Protein AF-A0A960L436-F1 (afdb_monomer)

Radius of gyration: 13.58 Å; Cα contacts (8 Å, |Δi|>4): 26; chains: 1; bounding box: 30×18×36 Å

Mean predicted aligned error: 2.22 Å

Nearest PDB structures (foldseek):
  5t7z-assembly1_A  TM=4.429E-01  e=2.262E+00  Sorangium cellulosum
  7o05-assembly2_B  TM=3.353E-01  e=4.602E+00  Severe acute respiratory syndrome coronavirus 2
  8fbp-assembly1_A  TM=3.692E-01  e=5.694E+00  Pseudomonas aeruginosa PAO1

Structure (mmCIF, N/CA/C/O backbone):
data_AF-A0A960L436-F1
#
_entry.id   AF-A0A960L436-F1
#
loop_
_atom_site.group_PDB
_atom_site.id
_atom_site.type_symbol
_atom_site.label_atom_id
_atom_site.label_alt_id
_atom_site.label_comp_id
_atom_site.label_asym_id
_atom_site.label_entity_id
_atom_site.label_seq_id
_atom_site.pdbx_PDB_in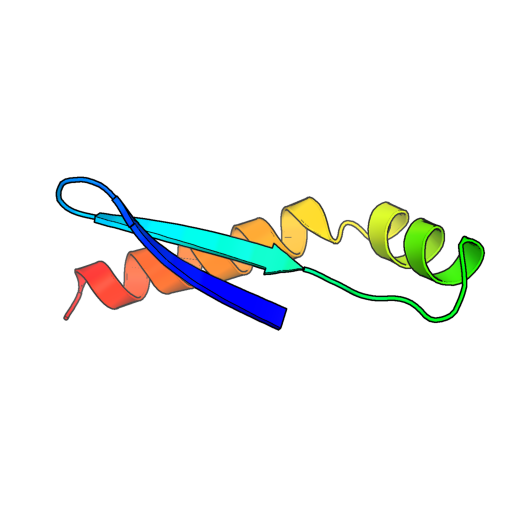s_code
_atom_site.Cartn_x
_atom_site.Cartn_y
_atom_site.Cartn_z
_atom_site.occupancy
_atom_site.B_iso_or_equiv
_atom_site.auth_seq_id
_atom_site.auth_comp_id
_atom_site.auth_asym_id
_atom_site.auth_atom_id
_atom_site.pdbx_PDB_model_num
ATOM 1 N N . PHE A 1 1 ? 2.919 7.864 1.393 1.00 92.56 1 PHE A N 1
ATOM 2 C CA . PHE A 1 1 ? 2.084 8.751 2.229 1.00 92.56 1 PHE A CA 1
ATOM 3 C C . PHE A 1 1 ? 0.835 8.014 2.657 1.00 92.56 1 PHE A C 1
ATOM 5 O O . PHE A 1 1 ? 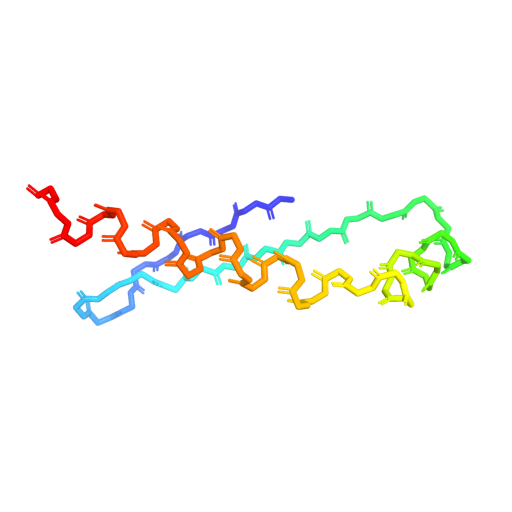0.334 7.220 1.868 1.00 92.56 1 PHE A O 1
ATOM 12 N N . LEU A 1 2 ? 0.361 8.268 3.876 1.00 96.88 2 LEU A N 1
ATOM 13 C CA . LEU A 1 2 ? -0.896 7.732 4.390 1.00 96.88 2 LEU A CA 1
ATOM 14 C C . LEU A 1 2 ? -1.857 8.882 4.660 1.00 96.88 2 LEU A C 1
ATOM 16 O O . LEU A 1 2 ? -1.469 9.868 5.286 1.00 96.88 2 LEU A O 1
ATOM 20 N N . LEU A 1 3 ? -3.089 8.741 4.189 1.00 98.12 3 LEU A N 1
ATOM 21 C CA . LEU A 1 3 ? -4.195 9.631 4.516 1.00 98.12 3 LEU A CA 1
ATOM 22 C C . LEU A 1 3 ? -5.255 8.812 5.244 1.00 98.12 3 LEU A C 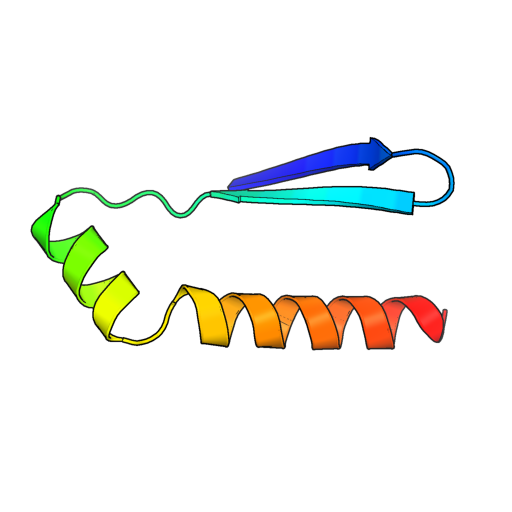1
ATOM 24 O O . LEU A 1 3 ? -5.628 7.729 4.784 1.00 98.12 3 LEU A O 1
ATOM 28 N N . LEU A 1 4 ? -5.710 9.338 6.376 1.00 97.88 4 LEU A N 1
ATOM 29 C CA . LEU A 1 4 ? -6.770 8.762 7.189 1.00 97.88 4 LEU A CA 1
ATOM 30 C C . LEU A 1 4 ? -7.884 9.793 7.297 1.00 97.88 4 LEU A C 1
ATOM 32 O O . LEU A 1 4 ? -7.632 10.938 7.673 1.00 97.88 4 LEU A O 1
ATOM 36 N N . GLU A 1 5 ? -9.105 9.386 6.981 1.00 98.25 5 GLU A N 1
ATOM 37 C CA . GLU A 1 5 ? -10.284 10.241 7.094 1.00 98.25 5 GLU A CA 1
ATOM 38 C C . GLU A 1 5 ? -11.433 9.482 7.779 1.00 98.25 5 GLU A C 1
ATOM 40 O O . GLU A 1 5 ? -11.562 8.265 7.588 1.00 98.25 5 GLU A O 1
ATOM 45 N N . PRO A 1 6 ? -12.270 10.165 8.584 1.00 98.25 6 PRO A N 1
ATOM 46 C CA . PRO A 1 6 ? -13.467 9.553 9.149 1.00 98.25 6 PRO A CA 1
ATOM 47 C C . PRO A 1 6 ? -14.369 8.986 8.048 1.00 98.25 6 PRO A C 1
ATOM 49 O O . PRO A 1 6 ? -14.631 9.650 7.045 1.00 98.25 6 PRO A O 1
ATOM 52 N N . HIS A 1 7 ? -14.874 7.769 8.241 1.00 97.75 7 HIS A N 1
ATOM 53 C CA . HIS A 1 7 ? -15.767 7.120 7.289 1.00 97.75 7 HIS A CA 1
ATOM 54 C C . HIS A 1 7 ? -16.826 6.279 8.010 1.00 97.75 7 HIS A C 1
ATOM 56 O O . HIS A 1 7 ? -16.635 5.094 8.283 1.00 97.75 7 HIS A O 1
ATOM 62 N N . GLY A 1 8 ? -17.960 6.907 8.338 1.00 96.94 8 GLY A N 1
ATOM 63 C CA . GLY A 1 8 ? -19.024 6.265 9.112 1.00 96.94 8 GLY A CA 1
ATOM 64 C C . GLY A 1 8 ? -18.517 5.820 10.485 1.00 96.94 8 GLY A C 1
ATOM 65 O O . GLY A 1 8 ? -17.958 6.621 11.228 1.00 96.94 8 GLY A O 1
ATOM 66 N N . SER A 1 9 ? -18.690 4.537 10.808 1.00 95.25 9 SER A N 1
ATOM 67 C CA . SER A 1 9 ? -18.153 3.923 12.030 1.00 95.25 9 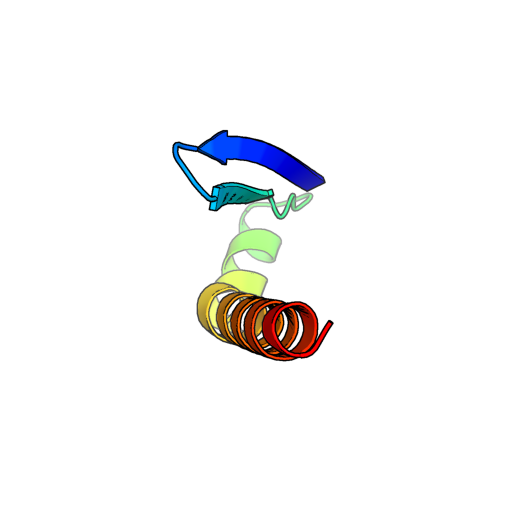SER A CA 1
ATOM 68 C C . SER A 1 9 ? -16.690 3.472 11.911 1.00 95.25 9 SER A C 1
ATOM 70 O O . SER A 1 9 ? -16.196 2.785 12.800 1.00 95.25 9 SER A O 1
ATOM 72 N N . GLY A 1 10 ? -16.014 3.784 10.804 1.00 95.25 10 GLY A N 1
ATOM 73 C CA . GLY A 1 10 ? -14.639 3.376 10.536 1.00 95.25 10 GLY A CA 1
ATOM 74 C C . GLY A 1 10 ? -13.772 4.511 9.997 1.00 95.25 10 GLY A C 1
ATOM 75 O O . GLY A 1 10 ? -14.116 5.692 10.071 1.00 95.25 10 GLY A O 1
ATOM 76 N N . THR A 1 11 ? -12.635 4.123 9.426 1.00 97.38 11 THR A N 1
ATOM 77 C CA . THR A 1 11 ? -11.636 5.031 8.860 1.00 97.38 11 THR A CA 1
ATOM 78 C C . THR A 1 11 ? -11.387 4.637 7.417 1.00 97.38 11 THR A C 1
ATOM 80 O O . THR A 1 11 ? -11.076 3.480 7.135 1.00 97.38 11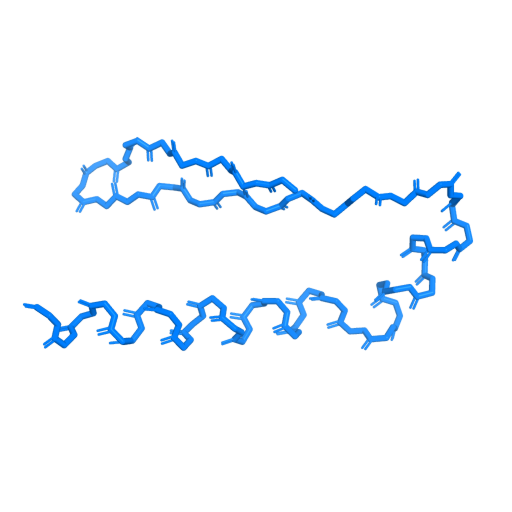 THR A O 1
ATOM 83 N N . LYS A 1 12 ? -11.476 5.595 6.496 1.00 97.94 12 LYS A N 1
ATOM 84 C CA . LYS A 1 12 ? -10.997 5.379 5.133 1.00 97.94 12 LYS A CA 1
ATOM 85 C C . LYS A 1 12 ? -9.488 5.599 5.117 1.00 97.94 12 LYS A C 1
ATOM 87 O O . LYS A 1 12 ? -8.989 6.664 5.476 1.00 97.94 12 LYS A O 1
ATOM 92 N N . TYR A 1 13 ? -8.779 4.550 4.725 1.00 98.00 13 TYR A N 1
ATOM 93 C CA . TYR A 1 13 ? -7.328 4.495 4.643 1.00 98.00 13 TYR A CA 1
ATOM 94 C C . TYR A 1 13 ? -6.900 4.611 3.179 1.00 98.00 13 TYR A C 1
ATOM 96 O O . TYR A 1 13 ? -7.336 3.822 2.344 1.00 98.00 13 TYR A O 1
ATOM 104 N N . THR A 1 14 ? -6.039 5.580 2.864 1.00 98.00 14 THR A N 1
ATOM 105 C CA . THR A 1 14 ? -5.426 5.713 1.533 1.00 98.00 14 THR A CA 1
ATOM 106 C C . THR A 1 14 ? -3.908 5.664 1.656 1.00 98.00 14 THR A C 1
ATOM 108 O O . THR A 1 14 ? -3.308 6.527 2.301 1.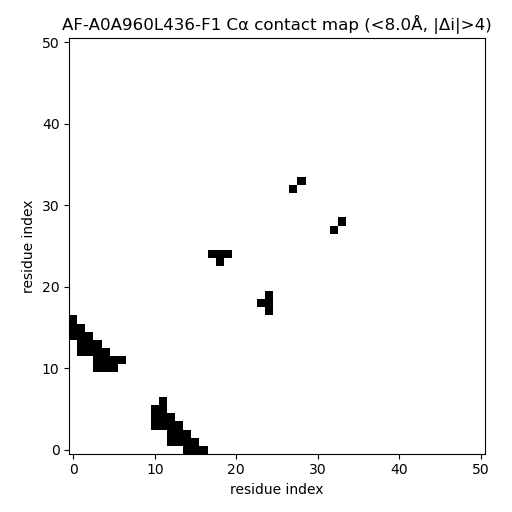00 98.00 14 THR A O 1
ATOM 111 N N . ALA A 1 15 ? -3.281 4.687 1.000 1.00 97.31 15 ALA A N 1
ATOM 112 C CA . ALA A 1 15 ? -1.832 4.596 0.864 1.00 97.31 15 ALA A CA 1
ATOM 113 C C . ALA A 1 15 ? -1.383 5.036 -0.532 1.00 97.31 15 ALA A C 1
ATOM 115 O O . ALA A 1 15 ? -1.879 4.550 -1.543 1.00 97.31 15 ALA A O 1
ATOM 116 N N . ILE A 1 16 ? -0.419 5.956 -0.579 1.00 97.06 16 ILE A N 1
ATOM 117 C CA . ILE A 1 16 ? 0.156 6.493 -1.816 1.00 97.06 16 ILE A CA 1
ATOM 118 C C . ILE A 1 16 ? 1.646 6.152 -1.841 1.00 97.06 16 ILE A C 1
ATOM 120 O O . ILE A 1 16 ? 2.419 6.696 -1.041 1.00 97.06 16 ILE A O 1
ATOM 124 N N . ALA A 1 17 ? 2.050 5.282 -2.764 1.00 96.81 17 ALA A N 1
ATOM 125 C CA . ALA A 1 17 ? 3.452 5.038 -3.087 1.00 96.81 17 ALA A CA 1
ATOM 126 C C . ALA A 1 17 ? 3.891 5.994 -4.206 1.00 96.81 17 ALA A C 1
ATOM 128 O O . ALA A 1 17 ? 3.257 6.045 -5.257 1.00 96.81 17 ALA A O 1
ATOM 129 N N . ILE A 1 18 ? 4.951 6.769 -3.963 1.00 97.06 18 ILE A N 1
ATOM 130 C CA . ILE A 1 18 ? 5.513 7.711 -4.940 1.00 97.06 18 ILE A CA 1
ATOM 131 C C . ILE A 1 18 ? 6.861 7.181 -5.407 1.00 97.06 18 ILE A C 1
ATOM 133 O O . ILE A 1 18 ? 7.710 6.829 -4.588 1.00 97.06 18 ILE A O 1
ATOM 137 N N . HIS A 1 19 ? 7.060 7.173 -6.723 1.00 98.06 19 HIS A N 1
ATOM 138 C CA . HIS A 1 19 ? 8.282 6.704 -7.365 1.00 98.06 19 HIS A CA 1
ATOM 139 C C . HIS A 1 19 ? 8.932 7.826 -8.177 1.00 98.06 19 HIS A C 1
ATOM 141 O O . HIS A 1 19 ? 8.223 8.667 -8.729 1.00 98.06 19 HIS A O 1
ATOM 147 N N . PRO A 1 20 ? 10.271 7.833 -8.291 1.00 98.06 20 PRO A N 1
ATOM 148 C CA . PRO A 1 20 ? 10.993 8.848 -9.059 1.00 98.06 20 PRO A CA 1
ATOM 149 C C . PRO A 1 20 ? 10.855 8.672 -10.579 1.00 98.06 20 PRO A C 1
ATOM 151 O O . PRO A 1 20 ? 11.090 9.618 -11.323 1.00 98.06 20 PRO A O 1
ATOM 154 N N . THR A 1 21 ? 10.502 7.471 -11.053 1.00 98.62 21 THR A N 1
ATOM 155 C CA . THR A 1 21 ? 10.348 7.159 -12.480 1.00 98.62 21 THR A CA 1
ATOM 156 C C . THR A 1 21 ? 9.174 6.215 -12.717 1.00 98.62 21 THR A C 1
ATOM 158 O O . THR A 1 21 ? 8.802 5.421 -11.848 1.00 98.62 21 THR A O 1
ATOM 161 N N . GLU A 1 22 ? 8.625 6.252 -13.931 1.00 98.62 22 GLU A N 1
ATOM 162 C CA . GLU A 1 22 ? 7.580 5.323 -14.367 1.00 98.62 22 GLU A CA 1
ATOM 163 C C . GLU A 1 22 ? 8.065 3.865 -14.354 1.00 98.62 22 GLU A C 1
ATOM 165 O O . GLU A 1 22 ? 7.342 2.979 -13.896 1.00 98.62 22 GLU A O 1
ATOM 170 N N . ALA A 1 23 ? 9.309 3.620 -14.782 1.00 98.62 23 ALA A N 1
ATOM 171 C CA . ALA A 1 23 ? 9.914 2.289 -14.765 1.00 98.62 23 ALA A CA 1
ATOM 172 C C . ALA A 1 23 ? 10.004 1.721 -13.340 1.00 98.62 23 ALA A C 1
ATOM 174 O O . ALA A 1 23 ? 9.624 0.575 -13.114 1.00 98.62 23 ALA A O 1
ATOM 175 N N . GLY A 1 24 ? 10.422 2.537 -12.364 1.00 98.56 24 GLY A N 1
ATOM 176 C CA . GLY A 1 24 ? 10.466 2.132 -10.957 1.00 98.56 24 GLY A CA 1
ATOM 177 C C . GLY A 1 24 ? 9.075 1.868 -10.376 1.00 98.56 24 GLY A C 1
ATOM 178 O O . GLY A 1 24 ? 8.887 0.886 -9.659 1.00 98.56 24 GLY A O 1
ATOM 179 N N . ARG A 1 25 ? 8.079 2.693 -10.734 1.00 98.38 25 ARG A N 1
ATOM 180 C CA . ARG A 1 25 ? 6.672 2.458 -10.365 1.00 98.38 25 ARG A CA 1
ATOM 181 C C . ARG A 1 25 ? 6.170 1.121 -10.910 1.00 98.38 25 ARG A C 1
ATOM 183 O O . ARG A 1 25 ? 5.554 0.358 -10.173 1.00 98.38 25 ARG A O 1
ATOM 190 N N . LYS A 1 26 ? 6.448 0.835 -12.186 1.00 98.62 26 LYS A N 1
ATOM 191 C CA . LYS A 1 26 ? 6.024 -0.399 -12.858 1.00 98.62 26 LYS A CA 1
ATOM 192 C C . LYS A 1 26 ? 6.701 -1.631 -12.264 1.00 98.62 26 LYS A C 1
ATOM 194 O O . LYS A 1 26 ? 6.003 -2.578 -11.936 1.00 98.62 26 LYS A O 1
ATOM 199 N N . GLN A 1 27 ? 8.013 -1.584 -12.039 1.00 98.56 27 GLN A N 1
ATOM 200 C CA . GLN A 1 27 ? 8.733 -2.681 -11.395 1.00 98.56 27 GLN A CA 1
ATOM 201 C C . GLN A 1 27 ? 8.164 -2.983 -10.001 1.00 98.56 27 GLN A C 1
ATOM 203 O O . GLN A 1 27 ? 7.940 -4.139 -9.665 1.00 98.56 27 GLN A O 1
ATOM 208 N N . HIS A 1 28 ? 7.892 -1.954 -9.194 1.00 98.31 28 HIS A N 1
ATOM 209 C CA . HIS A 1 28 ? 7.310 -2.146 -7.865 1.00 98.31 28 HIS A CA 1
ATOM 210 C C . HIS A 1 28 ? 5.903 -2.756 -7.921 1.00 98.31 28 HIS A C 1
ATOM 212 O O . HIS A 1 28 ? 5.564 -3.611 -7.106 1.00 98.31 28 HIS A O 1
ATOM 218 N N . GLU A 1 29 ? 5.090 -2.340 -8.892 1.00 98.00 29 GLU A N 1
ATOM 219 C CA . GLU A 1 29 ? 3.773 -2.933 -9.129 1.00 98.00 29 GLU A CA 1
ATOM 220 C C . GLU A 1 29 ? 3.874 -4.402 -9.561 1.00 98.00 29 GLU A C 1
ATOM 222 O O . GLU A 1 29 ? 3.183 -5.242 -8.991 1.00 98.00 29 GLU A O 1
ATOM 227 N N . GLU A 1 30 ? 4.772 -4.728 -10.495 1.00 98.38 30 GLU A N 1
ATOM 228 C CA . GLU A 1 30 ? 5.028 -6.098 -10.972 1.00 98.38 30 GLU A CA 1
ATOM 229 C C . GLU A 1 30 ? 5.573 -7.020 -9.875 1.00 98.38 30 GLU A C 1
ATOM 231 O O . GLU A 1 30 ? 5.299 -8.216 -9.882 1.00 98.38 30 GLU A O 1
ATOM 236 N N . MET A 1 31 ? 6.296 -6.467 -8.897 1.00 98.12 31 MET A N 1
ATOM 237 C CA . MET A 1 31 ? 6.724 -7.186 -7.693 1.00 98.12 31 MET A CA 1
ATOM 238 C C . MET A 1 31 ? 5.572 -7.503 -6.723 1.00 98.12 31 MET A C 1
ATOM 240 O O . MET A 1 31 ? 5.809 -8.153 -5.708 1.00 98.12 31 MET A O 1
ATOM 244 N N . GLY A 1 32 ? 4.345 -7.052 -7.004 1.00 97.88 32 GLY A N 1
ATOM 245 C CA . GLY A 1 32 ? 3.164 -7.359 -6.198 1.00 97.88 32 GLY A CA 1
ATOM 246 C C . GLY A 1 32 ? 2.843 -6.317 -5.126 1.00 97.88 32 GLY A C 1
ATOM 247 O O . GLY A 1 32 ? 2.281 -6.668 -4.091 1.00 97.88 32 GLY A O 1
ATOM 248 N N . PHE A 1 33 ? 3.173 -5.036 -5.347 1.00 97.25 33 PHE A N 1
ATOM 249 C CA . PHE A 1 33 ? 2.931 -3.970 -4.361 1.00 97.25 33 PHE A CA 1
ATOM 250 C C . PHE A 1 33 ? 1.504 -3.968 -3.791 1.00 97.25 33 PHE A C 1
ATOM 252 O O . PHE A 1 33 ? 1.344 -3.886 -2.577 1.00 97.25 33 PHE A O 1
ATOM 259 N N . HIS A 1 34 ? 0.474 -4.069 -4.640 1.00 96.94 34 HIS A N 1
ATOM 260 C CA . HIS A 1 34 ? -0.922 -4.003 -4.184 1.00 96.94 34 HIS A CA 1
ATOM 261 C C . HIS A 1 34 ? -1.287 -5.168 -3.258 1.00 96.94 34 HIS A C 1
ATOM 263 O O . HIS A 1 34 ? -1.931 -4.954 -2.236 1.00 96.94 34 HIS A O 1
ATOM 269 N N . GLU A 1 35 ? -0.835 -6.380 -3.581 1.00 98.12 35 GLU A N 1
ATOM 270 C CA . GLU A 1 35 ? -1.074 -7.576 -2.767 1.00 98.12 35 GLU A CA 1
ATOM 271 C C . GLU A 1 35 ? -0.295 -7.518 -1.449 1.00 98.12 35 GLU A C 1
ATOM 273 O O . GLU A 1 35 ? -0.864 -7.714 -0.373 1.00 98.12 35 GLU A O 1
ATOM 278 N N . GLY A 1 36 ? 0.996 -7.184 -1.513 1.00 98.31 36 GLY A N 1
ATOM 279 C CA . GLY A 1 36 ? 1.845 -7.087 -0.327 1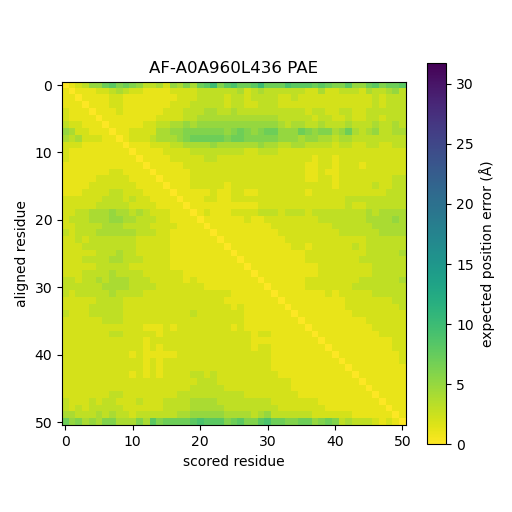.00 98.31 36 GLY A CA 1
ATOM 280 C C . GLY A 1 36 ? 1.391 -5.981 0.627 1.00 98.31 36 GLY A C 1
ATOM 281 O O . GLY A 1 36 ? 1.315 -6.193 1.837 1.00 98.31 36 GLY A O 1
ATOM 282 N N . TRP A 1 37 ? 1.034 -4.808 0.094 1.00 98.25 37 TRP A N 1
ATOM 283 C CA . TRP A 1 37 ? 0.523 -3.703 0.905 1.00 98.25 37 TRP A CA 1
ATOM 284 C C . TRP A 1 37 ? -0.867 -4.002 1.472 1.00 98.25 37 TRP A C 1
ATOM 286 O O . TRP A 1 37 ? -1.132 -3.679 2.630 1.00 98.25 37 TRP A O 1
ATOM 296 N N . GLY A 1 38 ? -1.734 -4.651 0.687 1.00 98.00 38 GLY A N 1
ATOM 297 C CA . GLY A 1 38 ? -3.033 -5.142 1.151 1.00 98.00 38 GLY A CA 1
ATOM 298 C C . GLY A 1 38 ? -2.888 -6.118 2.317 1.00 98.00 38 GLY A C 1
ATOM 299 O O . GLY A 1 38 ? -3.487 -5.904 3.364 1.00 98.00 38 GLY A O 1
ATOM 300 N N . THR A 1 39 ? -1.987 -7.095 2.197 1.00 98.69 39 THR A N 1
ATOM 301 C CA . THR A 1 39 ? -1.698 -8.074 3.260 1.00 98.69 39 THR A CA 1
ATOM 302 C C . THR A 1 39 ? -1.240 -7.396 4.554 1.00 98.69 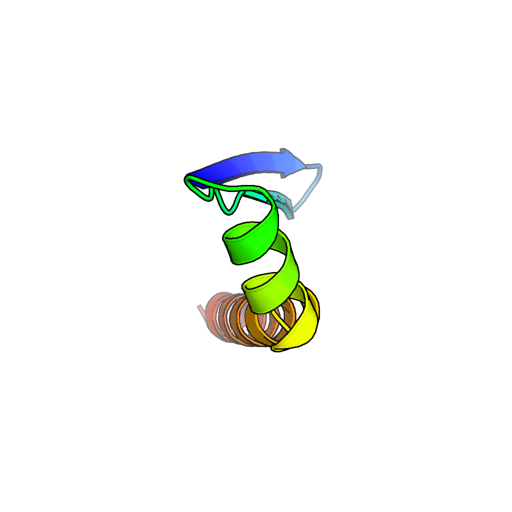39 THR A C 1
ATOM 304 O O . THR A 1 39 ? -1.707 -7.736 5.640 1.00 98.69 39 THR A O 1
ATOM 307 N N . ALA A 1 40 ? -0.345 -6.408 4.459 1.00 98.31 40 ALA A N 1
ATOM 308 C CA . ALA A 1 40 ? 0.106 -5.653 5.627 1.00 98.31 40 ALA A CA 1
ATOM 309 C C . ALA A 1 40 ? -1.030 -4.834 6.269 1.00 98.31 40 ALA A C 1
ATOM 311 O O . ALA A 1 40 ? -1.100 -4.723 7.495 1.00 98.31 40 ALA A O 1
ATOM 312 N N . LEU A 1 41 ? -1.928 -4.266 5.456 1.00 98.25 41 LEU A N 1
ATOM 313 C CA . LEU A 1 41 ? -3.102 -3.550 5.952 1.00 98.25 41 LEU A CA 1
ATOM 314 C C . LEU A 1 41 ? -4.091 -4.497 6.643 1.00 98.25 41 LEU A C 1
ATOM 316 O O . LEU A 1 41 ? -4.598 -4.149 7.708 1.00 98.25 41 LEU A O 1
ATOM 320 N N . ASP A 1 42 ? -4.323 -5.686 6.092 1.00 98.56 42 ASP A N 1
ATOM 321 C CA . ASP A 1 42 ? -5.190 -6.698 6.701 1.00 98.56 42 ASP A CA 1
ATOM 322 C C . ASP A 1 42 ? -4.663 -7.110 8.079 1.00 98.56 42 ASP A C 1
ATOM 324 O O . ASP A 1 42 ? -5.400 -7.057 9.063 1.00 98.56 42 ASP A O 1
ATOM 328 N N . GLN A 1 43 ? -3.361 -7.395 8.183 1.00 98.75 43 GLN A N 1
ATOM 329 C CA . GLN A 1 43 ? -2.699 -7.696 9.458 1.00 98.75 43 GLN A CA 1
ATOM 330 C C . GLN A 1 43 ? -2.847 -6.556 10.476 1.00 98.75 43 GLN A C 1
ATOM 332 O O . GLN A 1 43 ? -3.110 -6.797 11.655 1.00 98.75 43 GLN A O 1
ATOM 337 N N . LEU A 1 44 ? -2.706 -5.301 10.034 1.00 97.88 44 LEU A N 1
ATOM 338 C CA . LEU A 1 44 ? -2.913 -4.136 10.894 1.00 97.88 44 LEU A CA 1
ATOM 339 C C . LEU A 1 44 ? -4.363 -4.053 11.390 1.00 97.88 44 LEU A C 1
ATOM 341 O O . LEU A 1 44 ? -4.592 -3.803 12.572 1.00 97.88 44 LEU A O 1
ATOM 345 N N . VAL A 1 45 ? -5.341 -4.256 10.506 1.00 97.62 45 VAL A N 1
ATOM 346 C CA . VAL A 1 45 ? -6.767 -4.225 10.861 1.00 97.62 45 VAL A CA 1
ATOM 347 C C . VAL A 1 45 ? -7.112 -5.346 11.838 1.00 97.62 45 VAL A C 1
ATOM 349 O O . VAL A 1 45 ? -7.850 -5.106 12.794 1.00 97.62 45 VAL A O 1
ATOM 352 N N . GLU A 1 46 ? -6.584 -6.553 11.627 1.00 98.50 46 GLU A N 1
ATOM 353 C CA . GLU A 1 46 ? -6.741 -7.668 12.562 1.00 98.50 46 GLU A CA 1
ATOM 354 C C . GLU A 1 46 ? -6.172 -7.325 13.935 1.00 98.50 46 GLU A C 1
ATOM 356 O O . GLU A 1 46 ? -6.877 -7.462 14.933 1.00 98.50 46 GLU A O 1
ATOM 361 N N . PHE A 1 47 ? -4.943 -6.806 13.989 1.00 98.31 47 PHE A N 1
ATOM 362 C CA . PHE A 1 47 ? -4.314 -6.404 15.242 1.00 98.31 47 PHE A CA 1
ATOM 363 C C . PHE A 1 47 ? -5.129 -5.337 15.983 1.00 98.31 47 PHE A C 1
ATOM 365 O O . PHE A 1 47 ? -5.406 -5.488 17.171 1.00 98.31 47 PHE A O 1
ATOM 372 N N . VAL A 1 48 ? -5.578 -4.289 15.288 1.00 96.69 48 VAL A N 1
ATOM 373 C CA . VAL A 1 48 ? -6.365 -3.201 15.895 1.00 96.69 48 VAL A CA 1
ATOM 374 C C . VAL A 1 48 ? -7.682 -3.704 16.489 1.00 96.69 48 VAL A C 1
ATOM 376 O O . VAL A 1 48 ? -8.108 -3.187 17.514 1.00 96.69 48 VAL A O 1
ATOM 379 N N . LYS A 1 49 ? -8.314 -4.730 15.906 1.00 95.94 49 LYS A N 1
ATOM 380 C CA . LYS A 1 49 ? -9.540 -5.338 16.459 1.00 95.94 49 LYS A CA 1
ATOM 381 C C . LYS A 1 49 ? -9.319 -6.102 17.769 1.00 95.94 49 LYS A C 1
ATOM 383 O O . LYS A 1 49 ? -10.299 -6.490 18.400 1.00 95.94 49 LYS A O 1
ATOM 388 N N . THR A 1 50 ? -8.068 -6.365 18.147 1.00 97.56 50 THR A N 1
ATOM 389 C CA . THR A 1 50 ? -7.723 -7.010 19.426 1.00 97.56 50 THR A CA 1
ATOM 390 C C . THR A 1 50 ? -7.471 -6.019 20.565 1.00 97.56 50 THR A C 1
ATOM 392 O O . THR A 1 50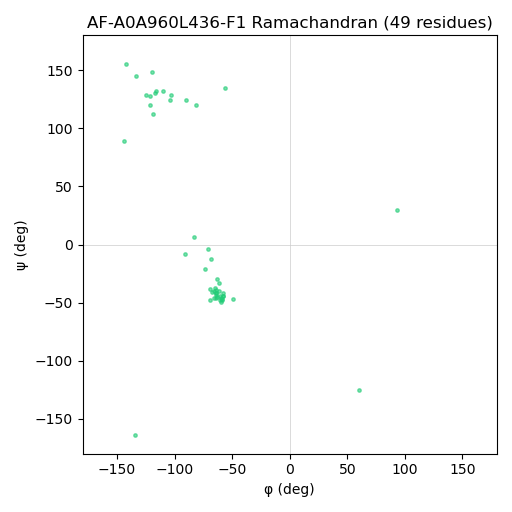 ? -7.309 -6.453 21.706 1.00 97.56 50 THR A O 1
ATOM 395 N N . LEU A 1 51 ? -7.429 -4.717 20.257 1.00 92.19 51 LEU A N 1
ATOM 396 C CA . LEU A 1 51 ? -7.282 -3.618 21.216 1.00 92.19 51 LEU A CA 1
ATOM 397 C C . LEU A 1 51 ? -8.650 -3.142 21.715 1.00 92.19 51 LEU A C 1
ATOM 399 O O . LEU A 1 51 ? -8.714 -2.752 22.902 1.00 92.19 51 LEU A O 1
#

pLDDT: mean 97.6, std 1.33, range [92.19, 98.75]

Sequence (51 aa):
FLLLEPHGSGTKYTAIAIHPTEAGRKQHEEMGFHEGWGTALDQLVEFVKTL

Foldseek 3Di:
DWDWDDDPVDIDIDDDDDDPDPVVVVVCVVVPVVPVVVVVVVVVVVVVVVD

Secondary structure (DSSP, 8-state):
-EEEEEETTEEEEEE----SSHHHHHHHHHTTHHHHHHHHHHHHHHHHTT-

Solvent-accessible surface area (backbone atoms only — not comparable to full-atom values): 3192 Å² total; per-residue (Å²): 90,79,47,80,42,89,42,90,99,48,70,46,77,45,81,47,88,84,61,98,43,70,68,58,44,48,51,46,50,75,75,37,44,68,60,56,52,46,53,55,49,52,55,50,54,57,55,59,75,76,110